Protein AF-A0A479NQJ7-F1 (afdb_monomer_lite)

InterPro domains:
  IPR010583 MltA-interacting MipA [PF06629] (26-111)
  IPR010583 MltA-interacting MipA [PTHR38776] (8-111)

Foldseek 3Di:
DDDDDDDWDWDKDWDWDDDPQKIKIWIKIKTADPDPDPFDPDGIDIQIWIWMDHDAWIDGRQKIKGFPDDDPFWTWIKMKGKAQDWDDLVNGPDPVSVPDDTDGIDIDIDTPGGDGPPDDD

Secondary structure (DSSP, 8-state):
---PPP--------EEEEETTEEEEEEEEEEE---SSTT----EEEEEEEEEE-SSEEEETTEEEEEEEEETTEEEEEEEEEE---B-GGG-S-TTTTTSPPB--EEEEE--B--------

Sequence (121 aa):
MLINRNIVALFALPFMASATASELSIGAGAAYNESPYRGYNENTKAIPLISYEGDSFYVRQTTLGFILSQSEKNELSLTASWMPLEFDPADNDDYAMQQLDKRDSTAMAGLPGITTSVGEP

pLDDT: mean 72.9, std 15.66, range [33.31, 92.62]

Organism: Escherichia coli (NCBI:txid562)

Structure (mmCIF, N/CA/C/O backbone):
data_AF-A0A479NQJ7-F1
#
_entry.id   AF-A0A479NQJ7-F1
#
loop_
_atom_site.group_PDB
_atom_site.id
_atom_site.type_symbol
_atom_site.label_atom_id
_atom_site.label_alt_id
_atom_site.label_comp_id
_atom_site.label_asym_id
_atom_site.label_entity_id
_atom_site.label_seq_id
_atom_site.pdbx_PDB_ins_code
_atom_site.Cartn_x
_atom_site.Cartn_y
_atom_site.Cartn_z
_atom_site.occupancy
_atom_site.B_iso_or_equiv
_atom_site.auth_seq_id
_atom_site.auth_comp_id
_atom_site.auth_asym_id
_atom_site.auth_atom_id
_atom_site.pdbx_PDB_model_num
ATOM 1 N N . MET A 1 1 ? 34.486 5.272 -16.05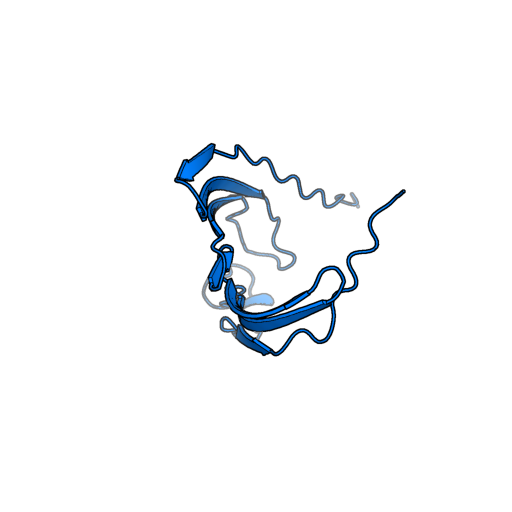5 1.00 33.31 1 MET A N 1
ATOM 2 C CA . MET A 1 1 ? 33.457 4.481 -15.350 1.00 33.31 1 MET A CA 1
ATOM 3 C C . MET A 1 1 ? 32.855 5.391 -14.288 1.00 33.31 1 MET A C 1
ATOM 5 O O . MET A 1 1 ? 33.472 5.586 -13.252 1.00 33.31 1 MET A O 1
ATOM 9 N N . LEU A 1 2 ? 31.759 6.081 -14.621 1.00 36.91 2 LEU A N 1
ATOM 10 C CA . LEU A 1 2 ? 31.051 6.982 -13.705 1.00 36.91 2 LEU A CA 1
ATOM 11 C C . LEU A 1 2 ? 30.035 6.151 -12.920 1.00 36.91 2 LEU A C 1
ATOM 13 O O . LEU A 1 2 ? 29.226 5.443 -13.510 1.00 36.91 2 LEU A O 1
ATOM 17 N N . ILE A 1 3 ? 30.141 6.187 -11.596 1.00 49.94 3 ILE A N 1
ATOM 18 C CA . ILE A 1 3 ? 29.192 5.548 -10.688 1.00 49.94 3 ILE A CA 1
ATOM 19 C C . ILE A 1 3 ? 28.020 6.521 -10.546 1.00 49.94 3 ILE A C 1
ATOM 21 O O . ILE A 1 3 ? 28.143 7.544 -9.869 1.00 49.94 3 ILE A O 1
ATOM 25 N N . ASN A 1 4 ? 26.907 6.233 -11.220 1.00 41.25 4 ASN A N 1
ATOM 26 C CA . ASN A 1 4 ? 25.679 7.005 -11.057 1.00 41.25 4 ASN A CA 1
ATOM 27 C C . ASN A 1 4 ? 25.050 6.650 -9.702 1.00 41.25 4 ASN A C 1
ATOM 29 O O . ASN A 1 4 ? 24.921 5.482 -9.340 1.00 41.25 4 ASN A O 1
ATOM 33 N N . ARG A 1 5 ? 24.732 7.680 -8.916 1.00 49.78 5 ARG A N 1
ATOM 34 C CA . ARG A 1 5 ? 24.161 7.570 -7.570 1.00 49.78 5 ARG A CA 1
ATOM 35 C C . ARG A 1 5 ? 22.637 7.639 -7.688 1.00 49.78 5 ARG A C 1
ATOM 37 O O . ARG A 1 5 ? 22.124 8.673 -8.103 1.00 49.78 5 ARG A O 1
ATOM 44 N N . ASN A 1 6 ? 21.932 6.574 -7.306 1.00 43.00 6 ASN A N 1
ATOM 45 C CA . ASN A 1 6 ? 20.465 6.531 -7.295 1.00 43.00 6 ASN A CA 1
ATOM 46 C C . ASN A 1 6 ? 19.910 7.504 -6.242 1.00 43.00 6 ASN A C 1
ATOM 48 O O . ASN A 1 6 ? 20.165 7.330 -5.050 1.00 43.00 6 ASN A O 1
ATOM 52 N N . ILE A 1 7 ? 19.136 8.507 -6.664 1.00 51.75 7 ILE A N 1
ATOM 53 C CA . ILE A 1 7 ? 18.397 9.405 -5.765 1.00 51.75 7 ILE A CA 1
ATOM 54 C C . ILE A 1 7 ? 16.913 9.300 -6.112 1.00 51.75 7 ILE A C 1
ATOM 56 O O . ILE A 1 7 ? 16.498 9.690 -7.198 1.00 51.75 7 ILE A O 1
ATOM 60 N N . VAL A 1 8 ? 16.118 8.781 -5.176 1.00 48.97 8 VAL A N 1
ATOM 61 C CA . VAL A 1 8 ? 14.652 8.841 -5.224 1.00 48.97 8 VAL A CA 1
ATOM 62 C C . VAL A 1 8 ? 14.231 10.086 -4.449 1.00 48.97 8 VAL A C 1
ATOM 64 O O . VAL A 1 8 ? 14.516 10.189 -3.257 1.00 48.97 8 VAL A O 1
ATOM 67 N N . ALA A 1 9 ? 13.579 11.039 -5.113 1.00 53.16 9 ALA A N 1
ATOM 68 C CA . ALA A 1 9 ? 13.003 12.219 -4.473 1.00 53.16 9 ALA A CA 1
ATOM 69 C C . ALA A 1 9 ? 11.486 12.226 -4.702 1.00 53.16 9 ALA A C 1
ATOM 71 O O . ALA A 1 9 ? 11.036 12.279 -5.843 1.00 53.16 9 ALA A O 1
ATOM 72 N N . LEU A 1 10 ? 10.709 12.156 -3.617 1.00 48.88 10 LEU A N 1
ATOM 73 C CA . LEU A 1 10 ? 9.247 12.210 -3.634 1.00 48.88 10 LEU A CA 1
ATOM 74 C C . LEU A 1 10 ? 8.798 13.594 -3.146 1.00 48.88 10 LEU A C 1
ATOM 76 O O . LEU A 1 10 ? 8.954 13.913 -1.970 1.00 48.88 10 LEU A O 1
ATOM 80 N N . PHE A 1 11 ? 8.247 14.417 -4.039 1.00 55.56 11 PHE A N 1
ATOM 81 C CA . PHE A 1 11 ? 7.566 15.662 -3.670 1.00 55.56 11 PHE A CA 1
ATOM 82 C C . PHE A 1 11 ? 6.059 15.401 -3.612 1.00 55.56 11 PHE A C 1
ATOM 84 O O . PHE A 1 11 ? 5.472 15.007 -4.617 1.00 55.56 11 PHE A O 1
ATOM 91 N N . ALA A 1 12 ? 5.445 15.611 -2.446 1.00 56.72 12 ALA A N 1
ATOM 92 C CA . ALA A 1 12 ? 4.009 15.453 -2.233 1.00 56.72 12 ALA A CA 1
ATOM 93 C C . ALA A 1 12 ? 3.402 16.775 -1.740 1.00 56.72 12 ALA A C 1
ATOM 95 O O . ALA A 1 12 ? 3.907 17.375 -0.792 1.00 56.72 12 ALA A O 1
ATOM 96 N N . LEU A 1 13 ? 2.315 17.218 -2.376 1.00 63.25 13 LEU A N 1
ATOM 97 C CA . LEU A 1 13 ? 1.472 18.324 -1.911 1.00 63.25 13 LEU A CA 1
ATOM 98 C C . LEU A 1 13 ? 0.163 17.729 -1.368 1.00 63.25 13 LEU A C 1
ATOM 100 O O . LEU A 1 13 ? -0.698 17.364 -2.172 1.00 63.25 13 LEU A O 1
ATOM 104 N N . PRO A 1 14 ? 0.011 17.559 -0.042 1.00 60.41 14 PRO A N 1
ATOM 105 C CA . PRO A 1 14 ? -1.213 17.008 0.524 1.00 60.41 14 PRO A CA 1
ATOM 106 C C . PRO A 1 14 ? -2.316 18.073 0.575 1.00 60.41 14 PRO A C 1
ATOM 108 O O . PRO A 1 14 ? -2.101 19.175 1.080 1.00 60.41 14 PRO A O 1
ATOM 111 N N . PHE A 1 15 ? -3.511 17.735 0.092 1.00 69.94 15 PHE A N 1
ATOM 112 C CA . PHE A 1 15 ? -4.741 18.461 0.398 1.00 69.94 15 PHE A CA 1
ATOM 113 C C . PHE A 1 15 ? -5.604 17.587 1.312 1.00 69.94 15 PHE A C 1
ATOM 115 O O . PHE A 1 15 ? -6.018 16.494 0.920 1.00 69.94 15 PHE A O 1
ATOM 122 N N . MET A 1 16 ? -5.846 18.063 2.533 1.00 62.59 16 MET A N 1
ATOM 123 C CA . MET A 1 16 ? -6.666 17.385 3.539 1.00 62.59 16 MET A CA 1
ATOM 124 C C . MET A 1 16 ? -8.013 18.096 3.654 1.00 62.59 16 MET A C 1
ATOM 126 O O . MET A 1 16 ? -8.065 19.303 3.899 1.00 62.59 16 MET A O 1
ATOM 130 N N . ALA A 1 17 ? -9.102 17.351 3.482 1.00 64.19 17 ALA A N 1
ATOM 131 C CA . ALA A 1 17 ? -10.452 17.809 3.781 1.00 64.19 17 ALA A CA 1
ATOM 132 C C . ALA A 1 17 ? -11.000 16.992 4.959 1.00 64.19 17 ALA A C 1
ATOM 134 O O . ALA A 1 17 ? -11.118 15.769 4.877 1.00 64.19 17 ALA A O 1
ATOM 135 N N . SER A 1 18 ? -11.341 17.677 6.053 1.00 52.62 18 SER A N 1
ATOM 136 C CA . SER A 1 18 ? -11.946 17.060 7.236 1.00 52.62 18 SER A CA 1
ATOM 137 C C . SER A 1 18 ? -13.468 17.181 7.169 1.00 52.62 18 SER A C 1
ATOM 139 O O . SER A 1 18 ? -14.005 18.287 7.066 1.00 52.62 18 SER A O 1
ATOM 141 N N . ALA A 1 19 ? -14.163 16.048 7.241 1.00 52.38 19 ALA A N 1
ATOM 142 C CA . ALA A 1 19 ? -15.599 15.978 7.479 1.00 52.38 19 ALA A CA 1
ATOM 143 C C . ALA A 1 19 ? -15.792 15.077 8.703 1.00 52.38 19 ALA A C 1
ATOM 145 O O . ALA A 1 19 ? -15.395 13.924 8.682 1.00 52.38 19 ALA A O 1
ATOM 146 N N . THR A 1 20 ? -16.322 15.627 9.794 1.00 51.75 20 THR A N 1
ATOM 147 C CA . THR A 1 20 ? -16.456 15.024 11.135 1.00 51.75 20 THR A CA 1
ATOM 148 C C . THR A 1 20 ? -16.423 13.476 11.164 1.00 51.75 20 THR A C 1
ATOM 150 O O . THR A 1 20 ? -17.298 12.837 10.589 1.00 51.75 20 THR A O 1
ATOM 153 N N . ALA A 1 21 ? -15.419 12.912 11.860 1.00 63.22 21 ALA A N 1
ATOM 154 C CA . ALA A 1 21 ? -15.057 11.483 12.005 1.00 63.22 21 ALA A CA 1
ATOM 155 C C . ALA A 1 21 ? -14.320 10.804 10.831 1.00 63.22 21 ALA A C 1
ATOM 157 O O . ALA A 1 21 ? -13.810 9.700 10.988 1.00 63.22 21 ALA A O 1
ATOM 158 N N . SER A 1 22 ? -14.189 11.455 9.675 1.00 71.81 22 SER A N 1
ATOM 159 C CA . SER A 1 22 ? -13.471 10.886 8.535 1.00 71.81 22 SER A CA 1
ATOM 160 C C . SER A 1 22 ? -12.596 11.915 7.824 1.00 71.81 22 SER A C 1
ATOM 162 O O . SER A 1 22 ? -12.933 13.097 7.710 1.00 71.81 22 SER A O 1
ATOM 164 N N . GLU A 1 23 ? -11.443 11.465 7.341 1.00 84.19 23 GLU A N 1
ATOM 165 C CA . GLU A 1 23 ? -10.476 12.312 6.659 1.00 84.19 23 GLU A CA 1
ATOM 166 C C . GLU A 1 23 ? -10.240 11.810 5.238 1.00 84.19 23 GLU A C 1
ATOM 168 O O . GLU A 1 23 ? -9.802 10.681 5.015 1.00 84.19 23 GLU A O 1
ATOM 173 N N . LEU A 1 24 ? -10.534 12.671 4.260 1.00 88.12 24 LEU A N 1
ATOM 174 C CA . LEU A 1 24 ? -10.195 12.432 2.864 1.00 88.12 24 LEU A CA 1
ATOM 175 C C . LEU A 1 24 ? -8.958 13.256 2.517 1.00 88.12 24 LEU A C 1
ATOM 177 O O . LEU A 1 24 ? -8.956 14.486 2.609 1.00 88.12 24 LEU A O 1
ATOM 181 N N . SER A 1 25 ? -7.919 12.561 2.075 1.00 86.75 25 SER A N 1
ATOM 182 C CA . SER A 1 25 ? -6.664 13.138 1.614 1.00 86.75 25 SER A CA 1
ATOM 183 C C . SER A 1 25 ? -6.467 12.837 0.137 1.00 86.75 25 SER A C 1
ATOM 185 O O . SER A 1 25 ? -6.470 11.681 -0.289 1.00 86.75 25 SER A O 1
ATOM 187 N N . ILE A 1 26 ? -6.260 13.886 -0.652 1.00 85.75 26 ILE A N 1
ATOM 188 C CA . ILE A 1 26 ? -5.904 13.771 -2.066 1.00 85.75 26 ILE A CA 1
ATOM 189 C C . ILE A 1 26 ? -4.577 14.497 -2.267 1.00 85.75 26 ILE A C 1
ATOM 191 O O . ILE A 1 26 ? -4.360 15.601 -1.771 1.00 85.75 26 ILE A O 1
ATOM 195 N N . GLY A 1 27 ? -3.677 13.864 -2.999 1.00 82.81 27 GLY A N 1
ATOM 196 C CA . GLY A 1 27 ? -2.379 14.394 -3.359 1.00 82.81 27 GLY A CA 1
ATOM 197 C C . GLY A 1 27 ? -1.934 13.864 -4.713 1.00 82.81 27 GLY A C 1
ATOM 198 O O . GLY A 1 27 ? -2.552 12.990 -5.321 1.00 82.81 27 GLY A O 1
ATOM 199 N N . ALA A 1 28 ? -0.827 14.401 -5.191 1.00 82.19 28 ALA A N 1
ATOM 200 C CA . ALA A 1 28 ? -0.125 13.884 -6.349 1.00 82.19 28 ALA A CA 1
ATOM 201 C C . ALA A 1 28 ? 1.373 13.947 -6.061 1.00 82.19 28 ALA A C 1
ATOM 203 O O . ALA A 1 28 ? 1.853 14.886 -5.422 1.00 82.19 28 ALA A O 1
ATOM 204 N N . GLY A 1 29 ? 2.091 12.933 -6.522 1.00 79.94 29 GLY A N 1
ATOM 205 C CA . GLY A 1 29 ? 3.542 12.887 -6.546 1.00 79.94 29 GLY A CA 1
ATOM 206 C C . GLY A 1 29 ? 4.044 12.597 -7.953 1.00 79.94 29 GLY A C 1
ATOM 207 O O . GLY A 1 29 ? 3.283 12.231 -8.846 1.00 79.94 29 GLY A O 1
ATOM 208 N N . ALA A 1 30 ? 5.343 12.746 -8.156 1.00 77.38 30 ALA A N 1
ATOM 209 C CA . ALA A 1 30 ? 6.030 12.241 -9.335 1.00 77.38 30 ALA A CA 1
ATOM 210 C C . ALA A 1 30 ? 7.126 11.289 -8.859 1.00 77.38 30 ALA A C 1
ATOM 212 O O . ALA A 1 30 ? 7.890 11.623 -7.953 1.00 77.38 30 ALA A O 1
ATOM 213 N N . ALA A 1 31 ? 7.183 10.104 -9.455 1.00 73.50 31 ALA A N 1
ATOM 214 C CA . ALA A 1 31 ? 8.268 9.162 -9.257 1.00 73.50 31 ALA A CA 1
ATOM 215 C C . ALA A 1 31 ? 9.235 9.297 -10.432 1.00 73.50 31 ALA A C 1
ATOM 217 O O . ALA A 1 31 ? 8.854 9.051 -11.578 1.00 73.50 31 ALA A O 1
ATOM 218 N N . TYR A 1 32 ? 10.474 9.690 -10.137 1.00 67.19 32 TYR A N 1
ATOM 219 C CA . TYR A 1 32 ? 11.580 9.542 -11.073 1.00 67.19 32 TYR A CA 1
ATOM 220 C C . TYR A 1 32 ? 12.250 8.188 -10.826 1.00 67.19 32 TYR A C 1
ATOM 222 O O . TYR A 1 32 ? 12.741 7.935 -9.723 1.00 67.19 32 TYR A O 1
ATOM 230 N N . ASN A 1 33 ? 12.249 7.309 -11.823 1.00 61.91 33 ASN A N 1
ATOM 231 C CA . ASN A 1 33 ? 12.925 6.021 -11.771 1.00 61.91 33 ASN A CA 1
ATOM 232 C C . ASN A 1 33 ? 13.744 5.846 -13.050 1.00 61.91 33 ASN A C 1
ATOM 234 O O . ASN A 1 33 ? 13.182 5.688 -14.127 1.00 61.91 33 ASN A O 1
ATOM 238 N N . GLU A 1 34 ? 15.073 5.854 -12.934 1.00 57.69 34 GLU A N 1
ATOM 239 C CA . GLU A 1 34 ? 15.883 5.161 -13.935 1.00 57.69 34 GLU A CA 1
ATOM 240 C C . GLU A 1 34 ? 15.652 3.673 -13.703 1.00 57.69 34 GLU A C 1
ATOM 242 O O . GLU A 1 34 ? 15.976 3.158 -12.628 1.00 57.69 34 GLU A O 1
ATOM 247 N N . SER A 1 35 ? 15.035 3.009 -14.682 1.00 55.78 35 SER A N 1
ATOM 248 C CA . SER A 1 35 ? 14.768 1.581 -14.577 1.00 55.78 35 SER A CA 1
ATOM 249 C C . SER A 1 35 ? 16.068 0.845 -14.231 1.00 55.78 35 SER A C 1
ATOM 251 O O . SER A 1 35 ? 17.097 1.077 -14.874 1.00 55.78 35 SER A O 1
ATOM 253 N N . PRO A 1 36 ? 16.060 -0.067 -13.239 1.00 57.66 36 PRO A N 1
ATOM 254 C CA . PRO A 1 36 ? 17.216 -0.921 -12.975 1.00 57.66 36 PRO A CA 1
ATOM 255 C C . PRO A 1 36 ? 17.528 -1.835 -14.174 1.00 57.66 36 PRO A C 1
ATOM 257 O O . PRO A 1 36 ? 18.624 -2.390 -14.259 1.00 57.66 36 PRO A O 1
ATOM 260 N N . TYR A 1 37 ? 16.573 -1.973 -15.100 1.00 56.66 37 TYR A N 1
ATOM 261 C CA . TYR A 1 37 ? 16.699 -2.682 -16.361 1.00 56.66 37 TYR A CA 1
ATOM 262 C C . TYR A 1 37 ? 16.970 -1.689 -17.494 1.00 56.66 37 TYR A C 1
ATOM 264 O O . TYR A 1 37 ? 16.248 -0.708 -17.679 1.00 56.66 37 TYR A O 1
ATOM 272 N N . ARG A 1 38 ? 18.021 -1.955 -18.274 1.00 57.59 38 ARG A N 1
ATOM 273 C CA . ARG A 1 38 ? 18.360 -1.160 -19.464 1.00 57.59 38 ARG A CA 1
ATOM 274 C C . ARG A 1 38 ? 17.192 -1.153 -20.459 1.00 57.59 38 ARG A C 1
ATOM 276 O O . ARG A 1 38 ? 16.435 -2.112 -20.497 1.00 57.59 38 ARG A O 1
ATOM 283 N N . GLY A 1 39 ? 17.053 -0.078 -21.239 1.00 56.66 39 GLY A N 1
ATOM 284 C CA . GLY A 1 39 ? 16.096 -0.006 -22.354 1.00 56.66 39 GLY A CA 1
ATOM 285 C C . GLY A 1 39 ? 14.709 0.570 -22.039 1.00 56.66 39 GLY A C 1
ATOM 286 O O . GLY A 1 39 ? 13.927 0.755 -22.960 1.00 56.66 39 GLY A O 1
ATOM 287 N N . TYR A 1 40 ? 14.407 0.930 -20.787 1.00 59.62 40 TYR A N 1
ATOM 288 C CA . TYR A 1 40 ? 13.239 1.766 -20.475 1.00 59.62 40 TYR A CA 1
ATOM 289 C C . TYR A 1 40 ? 13.620 3.251 -20.551 1.00 59.62 40 TYR A C 1
ATOM 291 O O . TYR A 1 40 ? 14.503 3.699 -19.822 1.00 59.62 40 TYR A O 1
ATOM 299 N N . ASN A 1 41 ? 12.953 4.011 -21.425 1.00 59.12 41 ASN A N 1
ATOM 300 C CA . ASN A 1 41 ? 13.233 5.435 -21.660 1.00 59.12 41 ASN A CA 1
ATOM 301 C C . ASN A 1 41 ? 12.242 6.387 -20.949 1.00 59.12 41 ASN A C 1
ATOM 303 O O . ASN A 1 41 ? 12.341 7.608 -21.076 1.00 59.12 41 ASN A O 1
ATOM 307 N N . GLU A 1 42 ? 11.264 5.846 -20.213 1.00 60.94 42 GLU A N 1
ATOM 308 C CA . GLU A 1 42 ? 10.242 6.622 -19.506 1.00 60.94 42 GLU A CA 1
ATOM 309 C C . GLU A 1 42 ? 10.581 6.739 -18.012 1.00 60.94 42 GLU A C 1
ATOM 311 O O . GLU A 1 42 ? 10.213 5.898 -17.194 1.00 60.94 42 GLU A O 1
ATOM 316 N N . ASN A 1 43 ? 11.311 7.801 -17.662 1.00 66.56 43 ASN A N 1
ATOM 317 C CA . ASN A 1 43 ? 11.933 7.925 -16.340 1.00 66.56 43 ASN A CA 1
ATOM 318 C C . ASN A 1 43 ? 11.079 8.665 -15.305 1.00 66.56 43 ASN A C 1
ATOM 320 O O . ASN A 1 43 ? 11.461 8.710 -14.142 1.00 66.56 43 ASN A O 1
ATOM 324 N N . THR A 1 44 ? 9.945 9.258 -15.693 1.00 69.12 44 THR A N 1
ATOM 325 C CA . THR A 1 44 ? 9.106 10.066 -14.793 1.00 69.12 44 THR A CA 1
ATOM 326 C C . THR A 1 44 ? 7.648 9.665 -14.928 1.00 69.12 44 THR A C 1
ATOM 328 O O . THR A 1 44 ? 7.060 9.835 -15.993 1.00 69.12 44 THR A O 1
ATOM 331 N N . LYS A 1 45 ? 7.037 9.192 -13.839 1.00 75.25 45 LYS A N 1
ATOM 332 C CA . LYS A 1 45 ? 5.611 8.845 -13.797 1.00 75.25 45 LYS A CA 1
ATOM 333 C C . LYS A 1 45 ? 4.891 9.676 -12.740 1.00 75.25 45 LYS A C 1
ATOM 335 O O . LYS A 1 45 ? 5.363 9.799 -11.609 1.00 75.25 45 LYS A O 1
ATOM 340 N N . ALA A 1 46 ? 3.753 10.259 -13.109 1.00 81.69 46 ALA A N 1
ATOM 341 C CA . ALA A 1 46 ? 2.866 10.915 -12.155 1.00 81.69 46 ALA A CA 1
ATOM 342 C C . ALA A 1 46 ? 2.128 9.850 -11.331 1.00 81.69 46 ALA A C 1
ATOM 344 O O . ALA A 1 46 ? 1.575 8.903 -11.885 1.00 81.69 46 ALA A O 1
ATOM 345 N N . ILE A 1 47 ? 2.126 10.016 -10.013 1.00 82.81 47 ILE A N 1
ATOM 346 C CA . ILE A 1 47 ? 1.522 9.101 -9.050 1.00 82.81 47 ILE A CA 1
ATOM 347 C C . ILE A 1 47 ?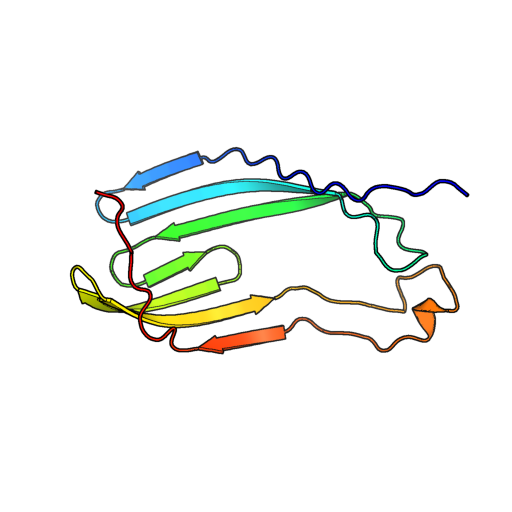 0.397 9.853 -8.332 1.00 82.81 47 ILE A C 1
ATOM 349 O O . ILE A 1 47 ? 0.684 10.703 -7.484 1.00 82.81 47 ILE A O 1
ATOM 353 N N . PRO A 1 48 ? -0.881 9.596 -8.650 1.00 83.62 48 PRO A N 1
ATOM 354 C CA . PRO A 1 48 ? -1.973 10.117 -7.842 1.00 83.62 48 PRO A CA 1
ATOM 355 C C . PRO A 1 48 ? -1.946 9.444 -6.467 1.00 83.62 48 PRO A C 1
ATOM 357 O O . PRO A 1 48 ? -1.745 8.236 -6.350 1.00 83.62 48 PRO A O 1
ATOM 360 N N . LEU A 1 49 ? -2.158 10.230 -5.419 1.00 86.44 49 LEU A N 1
ATOM 361 C CA . LEU A 1 49 ? -2.200 9.769 -4.039 1.00 86.44 49 LEU A CA 1
ATOM 362 C C . LEU A 1 49 ? -3.602 10.043 -3.507 1.00 86.44 49 LEU A C 1
ATOM 364 O O . LEU A 1 49 ? -4.027 11.190 -3.429 1.00 86.44 49 LEU A O 1
ATOM 368 N N . ILE A 1 50 ? -4.339 8.994 -3.167 1.00 89.94 50 ILE A N 1
ATOM 369 C CA . ILE A 1 50 ? -5.677 9.119 -2.590 1.00 89.94 50 ILE A CA 1
ATOM 370 C C . ILE A 1 50 ? -5.688 8.273 -1.330 1.00 89.94 50 ILE A C 1
ATOM 372 O O . ILE A 1 50 ? -5.335 7.093 -1.374 1.00 89.94 50 ILE A O 1
ATOM 376 N N . SER A 1 51 ? -6.092 8.879 -0.223 1.00 90.25 51 SER A N 1
ATOM 377 C CA . SER A 1 51 ? -6.272 8.197 1.048 1.00 90.25 51 SER A CA 1
ATOM 378 C C . SER A 1 51 ? -7.576 8.642 1.689 1.00 90.25 51 SER A C 1
ATOM 380 O O . SER A 1 51 ? -7.945 9.811 1.637 1.00 90.25 51 SER A O 1
ATOM 382 N N . TYR A 1 52 ? -8.267 7.698 2.298 1.00 90.81 52 TYR A N 1
ATOM 383 C CA . TYR A 1 52 ? -9.491 7.890 3.046 1.00 90.81 52 TYR A CA 1
ATOM 384 C C . TYR A 1 52 ? -9.341 7.150 4.369 1.00 90.81 52 TYR A C 1
ATOM 386 O O . TYR A 1 52 ? -9.116 5.941 4.377 1.00 90.81 52 TYR A O 1
ATOM 394 N N . GLU A 1 53 ? -9.475 7.869 5.472 1.00 89.81 53 GLU A N 1
ATOM 395 C CA . GLU A 1 53 ? -9.448 7.305 6.816 1.00 89.81 53 GLU A CA 1
ATOM 396 C C . GLU A 1 53 ? -10.830 7.490 7.451 1.00 89.81 53 GLU A C 1
ATOM 398 O O . GLU A 1 53 ? -11.398 8.588 7.458 1.00 89.81 53 GLU A O 1
ATOM 403 N N . GLY A 1 54 ? -11.387 6.402 7.968 1.00 87.00 54 GLY A N 1
ATOM 404 C CA . GLY A 1 54 ? -12.613 6.395 8.757 1.00 87.00 54 GLY A CA 1
ATOM 405 C C . GLY A 1 54 ? -12.479 5.439 9.940 1.00 87.00 54 GLY A C 1
ATOM 406 O O . GLY A 1 54 ? -11.509 4.691 10.036 1.00 87.00 54 GLY A O 1
ATOM 407 N N . ASP A 1 55 ? -13.473 5.429 10.826 1.00 86.81 55 ASP A N 1
ATOM 408 C CA . ASP A 1 55 ? -13.383 4.721 12.116 1.00 86.81 55 ASP A CA 1
ATOM 409 C C . ASP A 1 55 ? -13.273 3.190 12.000 1.00 86.81 55 ASP A C 1
ATOM 411 O O . ASP A 1 55 ? -12.711 2.525 12.866 1.00 86.81 55 ASP A O 1
ATOM 415 N N . SER A 1 56 ? -13.854 2.596 10.954 1.00 87.38 56 SER A N 1
ATOM 416 C CA . SER A 1 56 ? -13.887 1.133 10.762 1.00 87.38 56 SER A CA 1
ATOM 417 C C . SER A 1 56 ? -13.268 0.672 9.447 1.00 87.38 56 SER A C 1
ATOM 419 O O . SER A 1 56 ? -13.024 -0.520 9.268 1.00 87.38 56 SER A O 1
ATOM 421 N N . PHE A 1 57 ? -13.036 1.588 8.511 1.00 90.81 57 PHE A N 1
ATOM 422 C CA . PHE A 1 57 ? -12.552 1.280 7.173 1.00 90.81 57 PHE A CA 1
ATOM 423 C C . PHE A 1 57 ? -11.621 2.382 6.690 1.00 90.81 57 PHE A C 1
ATOM 425 O O . PHE A 1 57 ? -11.903 3.564 6.882 1.00 90.81 57 PHE A O 1
ATOM 432 N N . TYR A 1 58 ? -10.549 1.981 6.017 1.00 91.19 58 TYR A N 1
ATOM 433 C CA . TYR A 1 58 ? -9.604 2.894 5.399 1.00 91.19 58 TYR A CA 1
ATOM 434 C C . TYR A 1 58 ? -9.238 2.442 3.987 1.00 91.19 58 TYR A C 1
ATOM 436 O O . TYR A 1 58 ? -9.216 1.253 3.658 1.00 91.19 58 TYR A O 1
ATOM 444 N N . VAL A 1 59 ? -8.888 3.419 3.159 1.00 92.62 59 VAL A N 1
ATOM 445 C CA . VAL A 1 59 ? -8.262 3.232 1.851 1.00 92.62 59 VAL A CA 1
ATOM 446 C C . VAL A 1 59 ? -6.994 4.064 1.831 1.00 92.62 59 VAL A C 1
ATOM 448 O O . VAL A 1 59 ? -7.021 5.257 2.093 1.00 92.62 59 VAL A O 1
ATOM 451 N N . ARG A 1 60 ? -5.872 3.445 1.493 1.00 89.94 60 ARG A N 1
ATOM 452 C CA . ARG A 1 60 ? -4.561 4.078 1.359 1.00 89.94 60 ARG A CA 1
ATOM 453 C C . ARG A 1 60 ? -3.983 3.692 0.013 1.00 89.94 60 ARG A C 1
ATOM 455 O O . ARG A 1 60 ? -3.364 2.638 -0.113 1.00 89.94 60 ARG A O 1
ATOM 462 N N . GLN A 1 61 ? -4.167 4.543 -0.991 1.00 89.81 61 GLN A N 1
ATOM 463 C CA . GLN A 1 61 ? -3.688 4.322 -2.357 1.00 89.81 61 GLN A CA 1
ATOM 464 C C . GLN A 1 61 ? -4.145 2.957 -2.904 1.00 89.81 61 GLN A C 1
ATOM 466 O O . GLN A 1 61 ? -5.314 2.780 -3.230 1.00 89.81 61 GLN A O 1
ATOM 471 N N . THR A 1 62 ? -3.239 1.980 -2.982 1.00 89.56 62 THR A N 1
ATOM 472 C CA . THR A 1 62 ? -3.508 0.622 -3.472 1.00 89.56 62 THR A CA 1
ATOM 473 C C . THR A 1 62 ? -3.870 -0.369 -2.363 1.00 89.56 62 THR A C 1
ATOM 475 O O . THR A 1 62 ? -3.956 -1.572 -2.600 1.00 89.56 62 THR A O 1
ATOM 478 N N . THR A 1 63 ? -4.051 0.117 -1.139 1.00 90.50 63 THR A N 1
ATOM 479 C CA . THR A 1 63 ? -4.375 -0.675 0.046 1.00 90.50 63 THR A CA 1
ATOM 480 C C . THR A 1 63 ? -5.750 -0.297 0.567 1.00 90.50 63 THR A C 1
ATOM 482 O O . THR A 1 63 ? -6.103 0.874 0.617 1.00 90.50 63 THR A O 1
ATOM 485 N N . LEU A 1 64 ? -6.522 -1.285 0.989 1.00 92.25 64 LEU A N 1
ATOM 486 C CA . LEU A 1 64 ? -7.801 -1.121 1.664 1.00 92.25 64 LEU A CA 1
ATOM 487 C C . LEU A 1 64 ? -7.805 -1.978 2.925 1.00 92.25 64 LEU A C 1
ATOM 489 O O . LEU A 1 64 ? -7.192 -3.048 2.950 1.00 92.25 64 LEU A O 1
ATOM 493 N N . GLY A 1 65 ? -8.489 -1.535 3.972 1.00 90.94 65 GLY A N 1
ATOM 494 C CA . GLY A 1 65 ? -8.563 -2.321 5.190 1.00 90.94 65 GLY A CA 1
ATOM 495 C C . GLY A 1 65 ? -9.756 -2.009 6.067 1.00 90.94 65 GLY A C 1
ATOM 496 O O . GLY A 1 65 ? -10.343 -0.934 6.002 1.00 90.94 65 GLY A O 1
ATOM 497 N N . PHE A 1 66 ? -10.109 -2.998 6.879 1.00 90.88 66 PHE A N 1
ATOM 498 C CA . PHE A 1 66 ? -11.198 -2.960 7.842 1.00 90.88 66 PHE A CA 1
ATOM 499 C C . PHE A 1 66 ? -10.641 -3.170 9.242 1.00 90.88 66 PHE A C 1
ATOM 501 O O . PHE A 1 66 ? -9.933 -4.145 9.498 1.00 90.88 66 PHE A O 1
ATOM 508 N N . ILE A 1 67 ? -10.973 -2.267 10.154 1.00 89.38 67 ILE A N 1
ATOM 509 C CA . ILE A 1 67 ? -10.575 -2.337 11.555 1.00 89.38 67 ILE A CA 1
ATOM 510 C C . ILE A 1 67 ? -11.577 -3.247 12.268 1.00 89.38 67 ILE A C 1
ATOM 512 O O . ILE A 1 67 ? -12.768 -2.953 12.336 1.00 89.38 67 ILE A O 1
ATOM 516 N N . LEU A 1 68 ? -11.094 -4.383 12.769 1.00 87.38 68 LEU A N 1
ATOM 517 C CA . LEU A 1 68 ? -11.910 -5.366 13.486 1.00 87.38 68 LEU A CA 1
ATOM 518 C C . LEU A 1 68 ? -12.002 -5.025 14.974 1.00 87.38 68 LEU A C 1
ATOM 520 O O . LEU A 1 68 ? -13.035 -5.237 15.602 1.00 87.38 68 LEU A O 1
ATOM 524 N N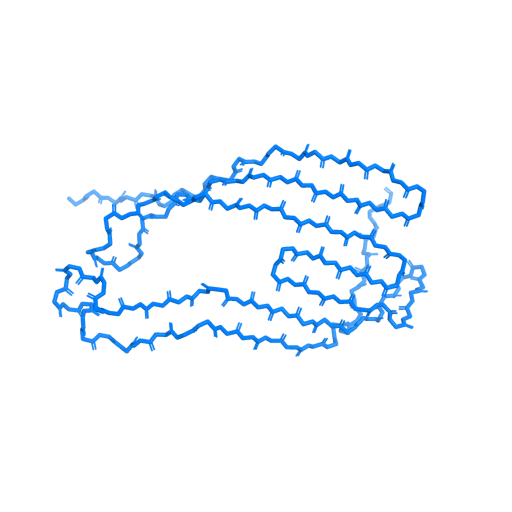 . SER A 1 69 ? -10.909 -4.520 15.545 1.00 81.00 69 SER A N 1
ATOM 525 C CA . SER A 1 69 ? -10.851 -4.077 16.934 1.00 81.00 69 SER A CA 1
ATOM 526 C C . SER A 1 69 ? -9.740 -3.055 17.095 1.00 81.00 69 SER A C 1
ATOM 528 O O . SER A 1 69 ? -8.605 -3.308 16.695 1.00 81.00 69 SER A O 1
ATOM 530 N N . GLN A 1 70 ? -10.047 -1.937 17.743 1.00 77.31 70 GLN A N 1
ATOM 531 C CA . GLN A 1 70 ? -9.076 -0.907 18.088 1.00 77.31 70 GLN A CA 1
ATOM 532 C C . GLN A 1 70 ? -9.129 -0.665 19.599 1.00 77.31 70 GLN A C 1
ATOM 534 O O . GLN A 1 70 ? -10.193 -0.517 20.194 1.00 77.31 70 GLN A O 1
ATOM 539 N N . SER A 1 71 ? -7.975 -0.713 20.247 1.00 76.69 71 SER A N 1
ATOM 540 C CA . SER A 1 71 ? -7.757 -0.389 21.658 1.00 76.69 71 SER A CA 1
ATOM 541 C C . SER A 1 71 ? -6.594 0.595 21.746 1.00 76.69 71 SER A C 1
ATOM 543 O O . SER A 1 71 ? -5.812 0.687 20.805 1.00 76.69 71 SER A O 1
ATOM 545 N N . GLU A 1 72 ? -6.411 1.267 22.886 1.00 71.06 72 GLU A N 1
ATOM 546 C CA . GLU A 1 72 ? -5.369 2.303 23.063 1.00 71.06 72 GLU A CA 1
ATOM 547 C C . GLU A 1 72 ? -3.952 1.875 22.636 1.00 71.06 72 GLU A C 1
ATOM 549 O O . GLU A 1 72 ? -3.125 2.717 22.303 1.00 71.06 72 GLU A O 1
ATOM 554 N N . LYS A 1 73 ? -3.653 0.569 22.659 1.00 68.06 73 LYS A N 1
ATOM 555 C CA . LYS A 1 73 ? -2.325 0.019 22.342 1.00 68.06 73 LYS A CA 1
ATOM 556 C C . LYS A 1 73 ? -2.314 -1.038 21.243 1.00 68.06 73 LYS A C 1
ATOM 558 O O . LYS A 1 73 ? -1.238 -1.495 20.874 1.00 68.06 73 LYS A O 1
ATOM 563 N N . ASN A 1 74 ? -3.481 -1.466 20.762 1.00 72.62 74 ASN A N 1
ATOM 564 C CA . ASN A 1 74 ? -3.588 -2.591 19.838 1.00 72.62 74 ASN A CA 1
ATOM 565 C C . ASN A 1 74 ? -4.643 -2.299 18.780 1.00 72.62 74 ASN A C 1
ATOM 567 O O . ASN A 1 74 ? -5.794 -2.025 19.111 1.00 72.62 74 ASN A O 1
ATOM 571 N N . GLU A 1 75 ? -4.265 -2.454 17.520 1.00 76.88 75 GLU A N 1
ATOM 572 C CA . GLU A 1 75 ? -5.196 -2.482 16.403 1.00 76.88 75 GLU A CA 1
ATOM 573 C C . GLU A 1 75 ? -5.126 -3.856 15.741 1.00 76.88 75 GLU A C 1
ATOM 575 O O . GLU A 1 75 ? -4.046 -4.349 15.407 1.00 76.88 75 GLU A O 1
ATOM 580 N N . LEU A 1 76 ? -6.290 -4.476 15.582 1.00 84.06 76 LEU A N 1
ATOM 581 C CA . LEU A 1 76 ? -6.484 -5.646 14.747 1.00 84.06 76 LEU A CA 1
ATOM 582 C C . LEU A 1 76 ? -7.285 -5.210 13.528 1.00 84.06 76 LEU A C 1
ATOM 584 O O . LEU A 1 76 ? -8.446 -4.811 13.651 1.00 84.06 76 LEU A O 1
ATOM 588 N N . SER A 1 77 ? -6.682 -5.329 12.353 1.00 86.38 77 SER A N 1
ATOM 589 C CA . SER A 1 77 ? -7.332 -5.021 11.085 1.00 86.38 77 SER A CA 1
ATOM 590 C C . SER A 1 77 ? -7.135 -6.144 10.072 1.00 86.38 77 SER A C 1
ATOM 592 O O . SER A 1 77 ? -6.233 -6.974 10.188 1.00 86.38 77 SER A O 1
ATOM 594 N N . LEU A 1 78 ? -8.041 -6.196 9.101 1.00 89.88 78 LEU A N 1
ATOM 595 C CA . LEU A 1 78 ? -7.927 -6.993 7.891 1.00 89.88 78 LEU A CA 1
ATOM 596 C C . LEU A 1 78 ? -7.568 -6.058 6.749 1.00 89.88 78 LEU A C 1
ATOM 598 O O . LEU A 1 78 ? -8.299 -5.111 6.475 1.00 89.88 78 LEU A O 1
ATOM 602 N N . THR A 1 79 ? -6.469 -6.347 6.071 1.00 91.62 79 THR A N 1
ATOM 603 C CA . THR A 1 79 ? -5.926 -5.499 5.014 1.00 91.62 79 THR A CA 1
ATOM 604 C C . THR A 1 79 ? -5.821 -6.294 3.726 1.00 91.62 79 THR A C 1
ATOM 606 O O . THR A 1 79 ? -5.385 -7.445 3.726 1.00 91.62 79 THR A O 1
ATOM 609 N N . ALA A 1 80 ? -6.170 -5.663 2.615 1.00 92.25 80 ALA A N 1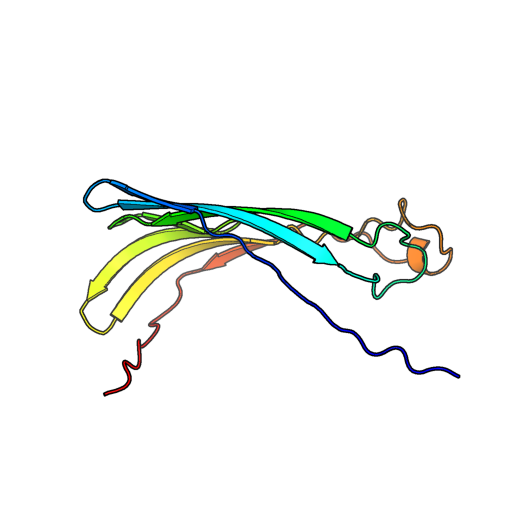
ATOM 610 C CA . ALA A 1 80 ? -5.814 -6.113 1.282 1.00 92.25 80 ALA A CA 1
ATOM 611 C C . ALA A 1 80 ? -5.020 -5.004 0.591 1.00 92.25 80 ALA A C 1
ATOM 613 O O . ALA A 1 80 ? -5.400 -3.837 0.634 1.00 92.25 80 ALA A O 1
ATOM 614 N N . SER A 1 81 ? -3.904 -5.353 -0.032 1.00 91.12 81 SER A N 1
ATOM 615 C CA . SER A 1 81 ? -3.060 -4.421 -0.767 1.00 91.12 81 SER A CA 1
ATOM 616 C C . SER A 1 81 ? -2.754 -4.957 -2.150 1.00 91.12 81 SER A C 1
ATOM 618 O O . SER A 1 81 ? -2.588 -6.155 -2.367 1.00 91.12 81 SER A O 1
ATOM 620 N N . TRP A 1 82 ? -2.688 -4.051 -3.110 1.00 87.75 82 TRP A N 1
ATOM 621 C CA . TRP A 1 82 ? -2.297 -4.354 -4.471 1.00 87.75 82 TRP A CA 1
ATOM 622 C C . TRP A 1 82 ? -0.977 -3.656 -4.778 1.00 87.75 82 TRP A C 1
ATOM 624 O O . TRP A 1 82 ? -0.784 -2.480 -4.476 1.00 87.75 82 TRP A O 1
ATOM 634 N N . MET A 1 83 ? -0.038 -4.397 -5.346 1.00 84.75 83 MET A N 1
ATOM 635 C CA . MET A 1 83 ? 1.257 -3.893 -5.760 1.00 84.75 83 MET A CA 1
ATOM 636 C C . MET A 1 83 ? 1.270 -3.822 -7.292 1.00 84.75 83 MET A C 1
ATOM 638 O O . MET A 1 83 ? 1.434 -4.863 -7.934 1.00 84.75 83 MET A O 1
ATOM 642 N N . PRO A 1 84 ? 1.119 -2.623 -7.888 1.00 72.31 84 PRO A N 1
ATOM 643 C CA . PRO A 1 84 ? 1.012 -2.436 -9.339 1.00 72.31 84 PRO A CA 1
ATOM 644 C C . PRO A 1 84 ? 2.372 -2.549 -10.060 1.00 72.31 84 PRO A C 1
ATOM 646 O O . PRO A 1 84 ? 2.585 -1.948 -11.107 1.00 72.31 84 PRO A O 1
ATOM 649 N N . LEU A 1 85 ? 3.343 -3.253 -9.465 1.00 75.88 85 LEU A N 1
ATOM 650 C CA . LEU A 1 85 ? 4.692 -3.395 -10.012 1.00 75.88 85 LEU A CA 1
ATOM 651 C C . LEU A 1 85 ? 4.732 -4.505 -11.062 1.00 75.88 85 LEU A C 1
ATOM 653 O O . LEU A 1 85 ? 5.114 -5.641 -10.772 1.00 75.88 85 LEU A O 1
ATOM 657 N N . GLU A 1 86 ? 4.405 -4.142 -12.292 1.00 76.94 86 GLU A N 1
ATOM 658 C CA . GLU A 1 86 ? 4.542 -5.007 -13.460 1.00 76.94 86 GLU A CA 1
ATOM 659 C C . GLU A 1 86 ? 5.898 -4.844 -14.168 1.00 76.94 86 GLU A C 1
ATOM 661 O O . GLU A 1 86 ? 6.616 -3.859 -13.976 1.00 76.94 86 GLU A O 1
ATOM 666 N N . PHE A 1 87 ? 6.280 -5.851 -14.947 1.00 77.44 87 PHE A N 1
ATOM 667 C CA . PHE A 1 87 ? 7.408 -5.811 -15.876 1.00 77.44 87 PHE A CA 1
ATOM 668 C C . PHE A 1 87 ? 6.976 -6.501 -17.166 1.00 77.44 87 PHE A C 1
ATOM 670 O O . PHE A 1 87 ? 6.678 -7.697 -17.133 1.00 77.44 87 PHE A O 1
ATOM 677 N N . ASP A 1 88 ? 6.950 -5.761 -18.275 1.00 80.75 88 ASP A N 1
ATOM 678 C CA . ASP A 1 88 ? 6.642 -6.306 -19.596 1.00 80.75 88 ASP A CA 1
ATOM 679 C C . ASP A 1 88 ? 7.903 -6.303 -20.479 1.00 80.75 88 ASP A C 1
ATOM 681 O O . ASP A 1 88 ? 8.375 -5.229 -20.865 1.00 80.75 88 ASP A O 1
ATO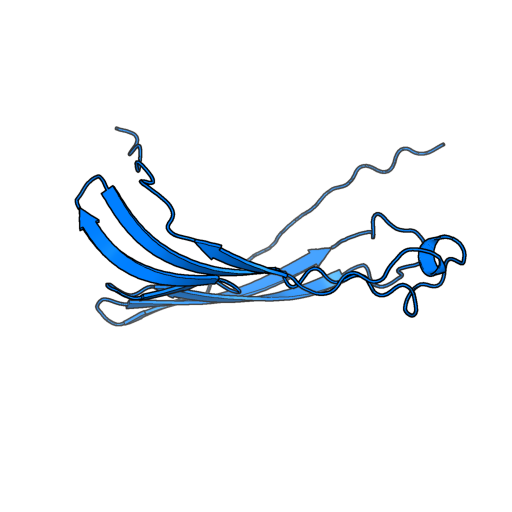M 685 N N . PRO A 1 89 ? 8.477 -7.476 -20.803 1.00 74.06 89 PRO A N 1
ATOM 686 C CA . PRO A 1 89 ? 9.665 -7.564 -21.645 1.00 74.06 89 PRO A CA 1
ATOM 687 C C . PRO A 1 89 ? 9.426 -7.045 -23.070 1.00 74.06 89 PRO A C 1
ATOM 689 O O . PRO A 1 89 ? 10.389 -6.629 -23.709 1.00 74.06 89 PRO A O 1
ATOM 692 N N . ALA A 1 90 ? 8.185 -7.041 -23.575 1.00 75.81 90 ALA A N 1
ATOM 693 C CA . ALA A 1 90 ? 7.871 -6.590 -24.935 1.00 75.81 90 ALA A CA 1
ATOM 694 C C . ALA A 1 90 ? 7.959 -5.064 -25.106 1.00 75.81 90 ALA A C 1
ATOM 696 O O . ALA A 1 90 ? 8.219 -4.593 -26.212 1.00 75.81 90 ALA A O 1
ATOM 697 N N . ASP A 1 91 ? 7.803 -4.310 -24.016 1.00 75.25 91 ASP A N 1
ATOM 698 C CA . ASP A 1 91 ? 7.883 -2.844 -24.001 1.00 75.25 91 ASP A CA 1
ATOM 699 C C . ASP A 1 91 ? 9.321 -2.334 -23.769 1.00 75.25 91 ASP A C 1
ATOM 701 O O . ASP A 1 91 ? 9.536 -1.146 -23.520 1.00 75.25 91 ASP A O 1
ATOM 705 N N . ASN A 1 92 ? 10.319 -3.227 -23.810 1.00 69.56 92 ASN A N 1
ATOM 706 C CA . ASN A 1 92 ? 11.717 -2.912 -23.539 1.00 69.56 92 ASN A CA 1
ATOM 707 C C . ASN A 1 92 ? 12.569 -2.923 -24.822 1.00 69.56 92 ASN A C 1
ATOM 709 O O . ASN A 1 92 ? 12.534 -3.880 -25.597 1.00 69.56 92 ASN A O 1
ATOM 713 N N . ASP A 1 93 ? 13.393 -1.890 -25.015 1.00 76.12 93 ASP A N 1
ATOM 714 C CA . ASP A 1 93 ? 14.261 -1.742 -26.192 1.00 76.12 93 ASP A CA 1
ATOM 715 C C . ASP A 1 93 ? 15.564 -2.577 -26.123 1.00 76.12 93 ASP A C 1
ATOM 717 O O . ASP A 1 93 ? 16.307 -2.662 -27.105 1.00 76.12 93 ASP A O 1
ATOM 721 N N . ASP A 1 94 ? 15.878 -3.199 -24.979 1.00 76.94 94 ASP A N 1
ATOM 722 C CA . ASP A 1 94 ? 17.079 -4.021 -24.782 1.00 76.94 94 ASP A CA 1
ATOM 723 C C . ASP A 1 94 ? 16.788 -5.521 -24.996 1.00 76.94 94 ASP A C 1
ATOM 725 O O . ASP A 1 94 ? 16.007 -6.149 -24.277 1.00 76.94 94 ASP A O 1
ATOM 729 N N . TYR A 1 95 ? 17.483 -6.130 -25.962 1.00 77.94 95 TYR A N 1
ATOM 730 C CA . TYR A 1 95 ? 17.331 -7.544 -26.332 1.00 77.94 95 TYR A CA 1
ATOM 731 C C . TYR A 1 95 ? 17.630 -8.531 -25.186 1.00 77.94 95 TYR A C 1
ATOM 733 O O . TYR A 1 95 ? 17.120 -9.653 -25.173 1.00 77.94 95 TYR A O 1
ATOM 741 N N . ALA A 1 96 ? 18.469 -8.161 -24.214 1.00 79.00 96 ALA A N 1
ATOM 742 C CA . ALA A 1 96 ? 18.704 -8.992 -23.036 1.00 79.00 96 ALA A CA 1
ATOM 743 C C . ALA A 1 96 ? 17.528 -8.919 -22.052 1.00 79.00 96 ALA A C 1
ATOM 745 O O . ALA A 1 96 ? 17.245 -9.901 -21.370 1.00 79.00 96 ALA A O 1
ATOM 746 N N . MET A 1 97 ? 16.832 -7.781 -21.986 1.00 77.62 97 MET A N 1
ATOM 747 C CA . MET A 1 97 ? 15.663 -7.598 -21.121 1.00 77.62 97 MET A CA 1
ATOM 748 C C . MET A 1 97 ? 14.398 -8.214 -21.721 1.00 77.62 97 MET A C 1
ATOM 750 O O . MET A 1 97 ? 13.577 -8.736 -20.975 1.00 77.62 97 MET A O 1
ATOM 754 N N . GLN A 1 98 ? 14.289 -8.254 -23.053 1.00 81.50 98 GLN A N 1
ATOM 755 C CA . GLN A 1 98 ? 13.228 -8.977 -23.768 1.00 81.50 98 GLN A CA 1
ATOM 756 C C . GLN A 1 98 ? 13.227 -10.494 -23.490 1.00 81.50 98 GLN A C 1
ATOM 758 O O . GLN A 1 98 ? 12.226 -11.164 -23.725 1.00 81.50 98 GLN A O 1
ATOM 763 N N . GLN A 1 99 ? 14.344 -11.048 -23.002 1.00 84.06 99 GLN A N 1
ATOM 764 C CA . GLN A 1 99 ? 14.469 -12.465 -22.636 1.00 84.06 99 GLN A CA 1
ATOM 765 C C . GLN A 1 99 ? 14.046 -12.768 -21.192 1.00 84.06 99 GLN A C 1
ATOM 767 O O . GLN A 1 99 ? 14.036 -13.935 -20.803 1.00 84.06 99 GLN A O 1
ATOM 772 N N . LEU A 1 100 ? 13.751 -11.747 -20.382 1.00 84.56 100 LEU A N 1
ATOM 773 C CA . LEU A 1 100 ? 13.268 -11.938 -19.019 1.00 84.56 100 LEU A CA 1
ATOM 774 C C . LEU A 1 100 ? 11.776 -12.270 -19.017 1.00 84.56 100 LEU A C 1
ATOM 776 O O . LEU A 1 100 ? 11.022 -11.832 -19.884 1.00 84.56 100 LEU A O 1
ATOM 780 N N . ASP A 1 101 ? 11.346 -13.011 -18.001 1.00 84.62 101 ASP A N 1
ATOM 781 C CA . ASP A 1 101 ? 9.938 -13.345 -17.834 1.00 84.62 101 ASP A CA 1
ATOM 782 C C . ASP A 1 101 ? 9.107 -12.103 -17.488 1.00 84.62 101 ASP A C 1
ATOM 784 O O . ASP A 1 101 ? 9.510 -11.256 -16.683 1.00 84.62 101 ASP A O 1
ATOM 788 N N . LYS A 1 102 ? 7.905 -12.032 -18.066 1.00 83.25 102 LYS A N 1
ATOM 789 C CA . LYS A 1 102 ? 6.894 -11.036 -17.709 1.00 83.25 102 LYS A CA 1
ATOM 790 C C . LYS A 1 102 ? 6.489 -11.198 -16.242 1.00 83.25 102 LYS A C 1
ATOM 792 O O . LYS A 1 102 ? 6.249 -12.313 -15.778 1.00 83.25 102 LYS A O 1
ATOM 797 N N . ARG A 1 103 ? 6.372 -10.081 -15.519 1.00 82.06 103 ARG A N 1
ATOM 798 C CA . ARG A 1 103 ? 5.842 -10.048 -14.151 1.00 82.06 103 ARG A CA 1
ATOM 799 C C . ARG A 1 103 ? 4.556 -9.246 -14.122 1.00 82.06 103 ARG A C 1
ATOM 801 O O . ARG A 1 103 ? 4.571 -8.052 -14.404 1.00 82.06 103 ARG A O 1
ATOM 808 N N . ASP A 1 104 ? 3.480 -9.891 -13.705 1.00 85.50 104 ASP A N 1
ATOM 809 C CA . ASP A 1 104 ? 2.207 -9.224 -13.474 1.00 85.50 104 ASP A CA 1
ATOM 810 C C . ASP A 1 104 ? 2.153 -8.593 -12.077 1.00 85.50 104 ASP A C 1
ATOM 812 O O . ASP A 1 104 ? 2.939 -8.907 -11.179 1.00 85.50 104 ASP A O 1
ATOM 816 N N . SER A 1 105 ? 1.197 -7.689 -11.892 1.00 84.38 105 SER A N 1
ATOM 817 C CA . SER A 1 105 ? 0.946 -7.047 -10.604 1.00 84.38 105 SER A CA 1
ATOM 818 C C . SER A 1 105 ? 0.466 -8.053 -9.546 1.00 84.38 105 SER A C 1
ATOM 820 O O . SER A 1 105 ? -0.342 -8.938 -9.830 1.00 84.38 105 SER A O 1
ATOM 822 N N . THR A 1 106 ? 0.895 -7.878 -8.294 1.00 86.81 106 THR A N 1
ATOM 823 C CA . THR A 1 106 ? 0.621 -8.829 -7.199 1.00 86.81 106 THR A CA 1
ATOM 824 C C . THR A 1 106 ? -0.376 -8.256 -6.204 1.00 86.81 106 THR A C 1
ATOM 826 O O . THR A 1 106 ? -0.185 -7.147 -5.712 1.00 86.81 106 THR A O 1
ATOM 829 N N . ALA A 1 107 ? -1.405 -9.020 -5.840 1.00 89.69 107 ALA A N 1
ATOM 830 C CA . ALA A 1 107 ? -2.297 -8.692 -4.728 1.00 89.69 107 ALA A CA 1
ATOM 831 C C . ALA A 1 107 ? -1.931 -9.495 -3.470 1.00 89.69 107 ALA A C 1
ATOM 833 O O . ALA A 1 107 ? -1.542 -10.659 -3.548 1.00 89.69 107 ALA A O 1
ATOM 834 N N . MET A 1 108 ? -2.067 -8.866 -2.309 1.00 91.12 108 MET A N 1
ATOM 835 C CA . MET A 1 108 ? -1.787 -9.430 -0.994 1.00 91.12 108 MET A CA 1
ATOM 836 C C . MET A 1 108 ? -2.975 -9.168 -0.071 1.00 91.12 108 MET A C 1
ATOM 838 O O . MET A 1 108 ? -3.622 -8.129 -0.152 1.00 91.12 108 MET A O 1
ATOM 842 N N . ALA A 1 109 ? -3.254 -10.102 0.830 1.00 89.62 109 ALA A N 1
ATOM 843 C CA . ALA A 1 109 ? -4.216 -9.910 1.905 1.00 89.62 109 ALA A CA 1
ATOM 844 C C . ALA A 1 109 ? -3.626 -10.457 3.201 1.00 89.62 109 ALA A C 1
ATOM 846 O O . ALA A 1 109 ? -2.936 -11.478 3.192 1.00 89.62 109 ALA A O 1
ATOM 847 N N . GLY A 1 110 ? -3.873 -9.775 4.311 1.00 85.56 110 GLY A N 1
ATOM 848 C CA . GLY A 1 110 ? -3.291 -10.136 5.592 1.00 85.56 110 GLY A CA 1
ATOM 849 C C . GLY A 1 110 ? -4.037 -9.540 6.772 1.00 85.56 110 GLY A C 1
ATOM 850 O O . GLY A 1 110 ? -4.802 -8.588 6.647 1.00 85.56 110 GLY A O 1
ATOM 851 N N . LEU A 1 111 ? -3.780 -10.129 7.933 1.00 81.19 111 LEU A N 1
ATOM 852 C CA . LEU A 1 111 ? -4.173 -9.610 9.234 1.00 81.19 111 LEU A CA 1
ATOM 853 C C . LEU A 1 111 ? -2.888 -9.110 9.903 1.00 81.19 111 LEU A C 1
ATOM 855 O O . LEU A 1 111 ? -2.169 -9.937 10.471 1.00 81.19 111 LEU A O 1
ATOM 859 N N . PRO A 1 112 ? -2.512 -7.824 9.777 1.00 65.94 112 PRO A N 1
ATOM 860 C CA . PRO A 1 112 ? -1.371 -7.291 10.510 1.00 65.94 112 PRO A CA 1
ATOM 861 C C . PRO A 1 112 ? -1.601 -7.489 12.014 1.00 65.94 112 PRO A C 1
ATOM 863 O O . PRO A 1 112 ? -2.440 -6.845 12.640 1.00 65.94 112 PRO A O 1
ATOM 866 N N . GLY A 1 113 ? -0.886 -8.457 12.583 1.00 56.22 113 GLY A N 1
ATOM 867 C CA . GLY A 1 113 ? -0.970 -8.799 13.993 1.00 56.22 113 GLY A CA 1
ATOM 868 C C . GLY A 1 113 ? -0.178 -7.799 14.821 1.00 56.22 113 GLY A C 1
ATOM 869 O O . GLY A 1 113 ? 1.044 -7.867 14.837 1.00 56.22 113 GLY A O 1
ATOM 870 N N . ILE A 1 114 ? -0.895 -6.915 15.519 1.00 55.19 114 ILE A N 1
ATOM 871 C CA . ILE A 1 114 ? -0.400 -6.031 16.584 1.00 55.19 114 ILE A CA 1
ATOM 872 C C . ILE A 1 114 ? 0.723 -5.093 16.110 1.00 55.19 114 ILE A C 1
ATOM 874 O O . ILE A 1 114 ? 1.910 -5.354 16.298 1.00 55.19 114 ILE A O 1
ATOM 878 N N . THR A 1 115 ? 0.344 -3.934 15.563 1.00 50.41 115 THR A N 1
ATOM 879 C CA . THR A 1 115 ? 1.260 -2.787 15.523 1.00 50.41 115 THR A CA 1
ATOM 880 C C . THR A 1 115 ? 1.219 -2.123 16.900 1.00 50.41 115 THR A C 1
ATOM 882 O O . THR A 1 115 ? 0.215 -1.532 17.293 1.00 50.41 115 THR A O 1
ATOM 885 N N . THR A 1 116 ? 2.279 -2.278 17.694 1.00 50.97 116 THR A N 1
ATOM 886 C CA . THR A 1 116 ? 2.440 -1.472 18.908 1.00 50.97 116 THR A CA 1
ATOM 887 C C . THR A 1 116 ? 2.795 -0.058 18.464 1.00 50.97 116 THR A C 1
ATOM 889 O O . THR A 1 116 ? 3.895 0.185 17.971 1.00 50.97 116 THR A O 1
ATOM 892 N N . SER A 1 117 ? 1.869 0.888 18.614 1.00 51.12 117 SER A N 1
ATOM 893 C CA . SER A 1 117 ? 2.226 2.304 18.557 1.00 51.12 117 SER A CA 1
ATOM 894 C C . SER A 1 117 ? 3.086 2.594 19.786 1.00 51.12 117 SER A C 1
ATOM 896 O O . SER A 1 117 ? 2.576 2.759 20.894 1.00 51.12 117 SER A O 1
ATOM 898 N N . VAL A 1 118 ? 4.411 2.551 19.627 1.00 46.50 118 VAL A N 1
ATOM 899 C CA . VAL A 1 118 ? 5.320 3.120 20.625 1.00 46.50 118 VAL A CA 1
ATOM 900 C C . VAL A 1 118 ? 5.192 4.629 20.473 1.00 46.50 118 VAL A C 1
ATOM 902 O O . VAL A 1 118 ? 5.901 5.246 19.685 1.00 46.50 118 VAL A O 1
ATOM 905 N N . GLY A 1 119 ? 4.217 5.204 21.175 1.00 37.31 119 GLY A N 1
ATOM 906 C CA . GLY A 1 119 ? 4.179 6.639 21.409 1.00 37.31 119 GLY A CA 1
ATOM 907 C C . GLY A 1 119 ? 5.454 7.036 22.145 1.00 37.31 119 GLY A C 1
ATOM 908 O O . GLY A 1 119 ? 5.768 6.462 23.191 1.00 37.31 119 GLY A O 1
ATOM 909 N N . GLU A 1 120 ? 6.212 7.966 21.569 1.00 42.00 120 GLU A N 1
ATOM 910 C CA . GLU A 1 120 ? 7.267 8.658 22.304 1.00 42.00 120 GLU A CA 1
ATOM 911 C C . GLU A 1 120 ? 6.646 9.529 23.420 1.00 42.00 120 GLU A C 1
ATOM 913 O O . GLU A 1 120 ? 5.509 9.989 23.263 1.00 42.00 120 GLU A O 1
ATOM 918 N N . PRO A 1 121 ? 7.351 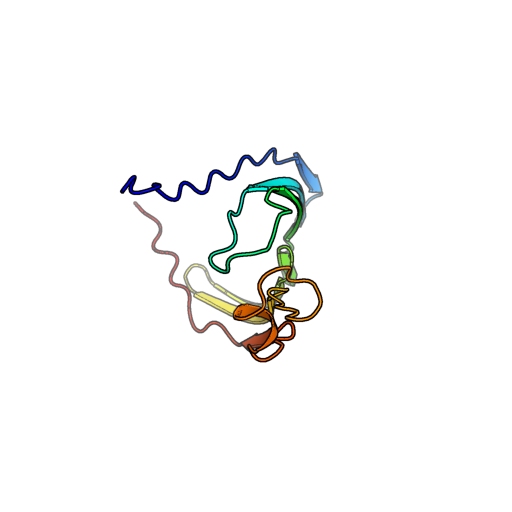9.675 24.561 1.00 48.12 121 PRO A N 1
ATOM 919 C CA . PRO A 1 121 ? 6.850 10.278 25.801 1.00 48.12 121 PRO A CA 1
ATOM 920 C C . PRO A 1 121 ? 6.620 11.794 25.750 1.00 48.12 121 PRO A C 1
ATOM 922 O O . PRO A 1 121 ? 7.301 12.490 24.964 1.00 48.12 121 PRO A O 1
#

Radius of gyration: 19.22 Å; chains: 1; bounding box: 50×32×52 Å